Protein AF-A0A432R1R6-F1 (afdb_monomer_lite)

Structure (mmCIF, N/CA/C/O backbone):
data_AF-A0A432R1R6-F1
#
_entry.id   AF-A0A432R1R6-F1
#
loop_
_atom_site.group_PDB
_atom_site.id
_atom_site.type_symbol
_atom_site.label_atom_id
_atom_site.label_alt_id
_atom_site.label_comp_id
_atom_site.label_asym_id
_atom_site.label_entity_id
_atom_site.label_seq_id
_atom_site.p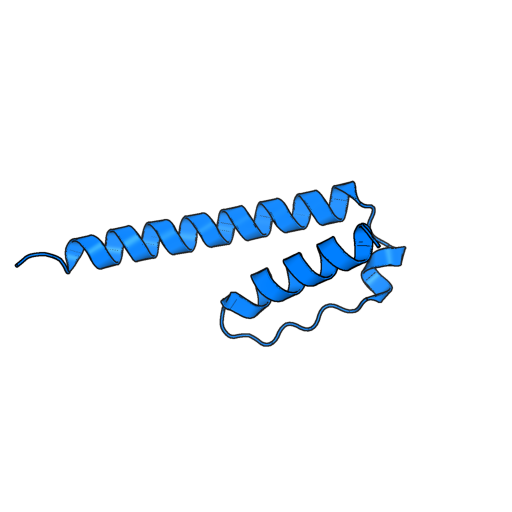dbx_PDB_ins_code
_atom_site.Cartn_x
_atom_site.Cartn_y
_atom_site.Cartn_z
_atom_site.occupancy
_atom_site.B_iso_or_equiv
_atom_site.auth_seq_id
_atom_site.auth_comp_id
_atom_site.auth_asym_id
_atom_site.auth_atom_id
_atom_site.pdbx_PDB_model_num
ATOM 1 N N . MET A 1 1 ? -12.218 9.610 2.593 1.00 60.50 1 MET A N 1
ATOM 2 C CA . MET A 1 1 ? -11.486 10.428 1.602 1.00 60.50 1 MET A CA 1
ATOM 3 C C . MET A 1 1 ? -9.990 10.155 1.693 1.00 60.50 1 MET A C 1
ATOM 5 O O . MET A 1 1 ? -9.550 9.264 0.991 1.00 60.50 1 MET A O 1
ATOM 9 N N . GLU A 1 2 ? -9.241 10.744 2.630 1.00 78.56 2 GLU A N 1
ATOM 10 C CA . GLU A 1 2 ? -7.760 10.654 2.645 1.00 78.56 2 GLU A CA 1
ATOM 11 C C . GLU A 1 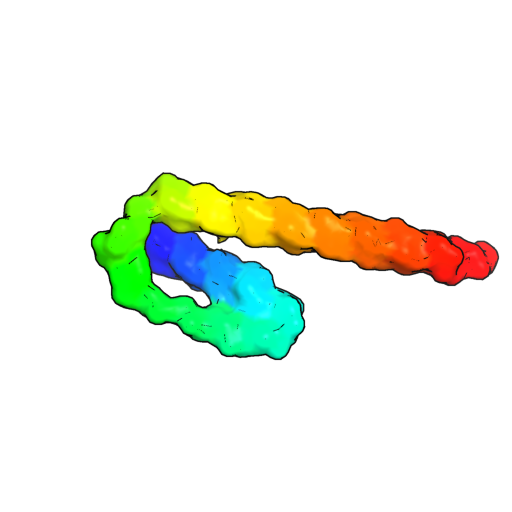2 ? -7.185 9.218 2.685 1.00 78.56 2 GLU A C 1
ATOM 13 O O . GLU A 1 2 ? -6.266 8.875 1.947 1.00 78.56 2 GLU A O 1
ATOM 18 N N . LYS A 1 3 ? -7.787 8.329 3.485 1.00 78.69 3 LYS A N 1
ATOM 19 C CA . LYS A 1 3 ? -7.418 6.906 3.549 1.00 78.69 3 LYS A CA 1
ATOM 20 C C . LYS A 1 3 ? -7.676 6.141 2.242 1.00 78.69 3 LYS A C 1
ATOM 22 O O . LYS A 1 3 ? -6.866 5.315 1.842 1.00 78.69 3 LYS A O 1
ATOM 27 N N . GLU A 1 4 ? -8.805 6.402 1.589 1.00 83.06 4 GLU A N 1
ATOM 28 C CA . GLU A 1 4 ? -9.199 5.713 0.351 1.00 83.06 4 GLU A CA 1
ATOM 29 C C . GLU A 1 4 ? -8.302 6.116 -0.821 1.00 83.06 4 GLU A C 1
ATOM 31 O O . GLU A 1 4 ? -7.949 5.278 -1.648 1.00 83.06 4 GLU A O 1
ATOM 36 N N . GLU A 1 5 ? -7.903 7.388 -0.868 1.00 84.81 5 GLU A N 1
ATOM 37 C CA . GLU A 1 5 ? -6.958 7.901 -1.861 1.00 84.81 5 GLU A CA 1
ATOM 38 C C . GLU A 1 5 ? -5.579 7.251 -1.707 1.00 84.81 5 GLU A C 1
ATOM 40 O O . GLU A 1 5 ? -4.982 6.835 -2.700 1.00 84.81 5 GLU A O 1
ATOM 45 N N . LEU A 1 6 ? -5.108 7.080 -0.466 1.00 86.56 6 LEU A N 1
ATOM 46 C CA . LEU A 1 6 ? -3.872 6.346 -0.189 1.00 86.56 6 LEU A CA 1
ATOM 47 C C . LEU A 1 6 ? -3.961 4.885 -0.635 1.00 86.56 6 LEU A C 1
ATOM 49 O O . LEU A 1 6 ? -3.039 4.400 -1.283 1.00 86.56 6 LEU A O 1
ATOM 53 N N . LEU A 1 7 ? -5.064 4.191 -0.339 1.00 85.94 7 LEU A N 1
ATOM 54 C CA . LEU A 1 7 ? -5.228 2.791 -0.738 1.00 85.94 7 LEU A CA 1
ATOM 55 C C . LEU A 1 7 ? -5.216 2.624 -2.263 1.00 85.94 7 LEU A C 1
ATOM 57 O O . LEU A 1 7 ? -4.553 1.722 -2.764 1.00 85.94 7 LEU A O 1
ATOM 61 N N . LYS A 1 8 ? -5.889 3.520 -2.998 1.00 84.81 8 LYS A N 1
ATOM 62 C CA . LYS A 1 8 ? -5.840 3.533 -4.468 1.00 84.81 8 LYS A CA 1
ATOM 63 C C . LYS A 1 8 ? -4.432 3.774 -5.001 1.00 84.81 8 LYS A C 1
ATOM 65 O O . LYS A 1 8 ? -4.006 3.068 -5.904 1.00 84.81 8 LYS A O 1
ATOM 70 N N . ALA A 1 9 ? -3.695 4.723 -4.426 1.00 85.38 9 ALA A N 1
ATOM 71 C CA . ALA A 1 9 ? -2.316 4.975 -4.839 1.00 85.38 9 ALA A CA 1
ATOM 72 C C . ALA A 1 9 ? -1.416 3.745 -4.609 1.00 85.38 9 ALA A C 1
ATOM 74 O O . ALA A 1 9 ? -0.591 3.414 -5.455 1.00 85.38 9 ALA A O 1
ATOM 75 N N . ILE A 1 10 ? -1.594 3.047 -3.483 1.00 86.00 10 ILE A N 1
ATOM 76 C CA . ILE A 1 10 ? -0.888 1.792 -3.174 1.00 86.00 10 ILE A CA 1
ATOM 77 C C . ILE A 1 10 ? -1.278 0.695 -4.180 1.00 86.00 10 ILE A C 1
ATOM 79 O O . ILE A 1 10 ? -0.409 -0.029 -4.656 1.00 86.00 10 ILE A O 1
ATOM 83 N N . GLU A 1 11 ? -2.560 0.590 -4.534 1.00 85.00 11 GLU A N 1
ATOM 84 C CA . GLU A 1 11 ? -3.076 -0.380 -5.511 1.00 85.00 11 GLU A CA 1
ATOM 85 C C . GLU A 1 11 ? -2.486 -0.167 -6.912 1.00 85.00 11 GLU A C 1
ATOM 87 O O . GLU A 1 11 ? -2.043 -1.125 -7.552 1.00 85.00 11 GLU A 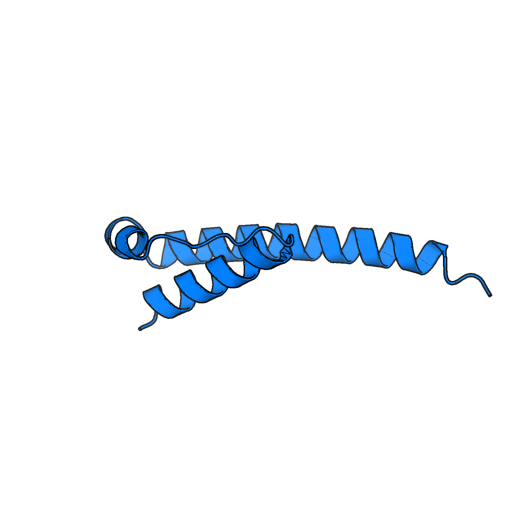O 1
ATOM 92 N N . GLU A 1 12 ? -2.400 1.086 -7.364 1.00 83.12 12 GLU A N 1
ATOM 93 C CA . GLU A 1 12 ? -1.757 1.430 -8.636 1.00 83.12 12 GLU A CA 1
ATOM 94 C C . GLU A 1 12 ? -0.252 1.128 -8.617 1.00 83.12 12 GLU A C 1
ATOM 96 O O . GLU A 1 12 ? 0.278 0.573 -9.581 1.00 83.12 12 GLU A O 1
ATOM 101 N N . LEU A 1 13 ? 0.438 1.431 -7.511 1.00 82.06 13 LEU A N 1
ATOM 102 C CA . LEU A 1 13 ? 1.866 1.132 -7.354 1.00 82.06 13 LEU A CA 1
ATOM 103 C C . LEU A 1 13 ? 2.154 -0.375 -7.367 1.00 82.06 13 LEU A C 1
ATOM 105 O O . LEU A 1 13 ? 3.168 -0.787 -7.924 1.00 82.06 13 LEU A O 1
ATOM 109 N N . LEU A 1 14 ? 1.277 -1.193 -6.780 1.00 78.88 14 LEU A N 1
ATOM 110 C CA . LEU A 1 14 ? 1.395 -2.655 -6.810 1.00 78.88 14 LEU A CA 1
ATOM 111 C C . LEU A 1 14 ? 1.066 -3.236 -8.188 1.00 78.88 14 LEU A C 1
ATOM 113 O O . LEU A 1 14 ? 1.711 -4.189 -8.622 1.00 78.88 14 LEU A O 1
ATOM 117 N N . SER A 1 15 ? 0.089 -2.653 -8.884 1.00 75.62 15 SER A N 1
ATOM 118 C CA . SER A 1 15 ? -0.324 -3.113 -10.215 1.00 75.62 15 SER A CA 1
ATOM 119 C C . SER A 1 15 ? 0.681 -2.768 -11.317 1.00 75.62 15 SER A C 1
ATOM 121 O O . SER A 1 15 ? 0.610 -3.324 -12.414 1.00 75.62 15 SER A O 1
ATOM 123 N N . PHE A 1 16 ? 1.649 -1.890 -11.038 1.00 66.81 16 PHE A N 1
ATOM 124 C CA . PHE A 1 16 ? 2.693 -1.519 -11.992 1.00 66.81 16 PHE A CA 1
ATOM 125 C C . PHE A 1 16 ? 3.558 -2.702 -12.456 1.00 66.81 16 PHE A C 1
ATOM 127 O O . PHE A 1 16 ? 3.989 -2.719 -13.606 1.00 66.81 16 PHE A O 1
ATOM 134 N N . ASP A 1 17 ? 3.757 -3.724 -11.618 1.00 62.16 17 ASP A N 1
ATOM 135 C CA . ASP A 1 17 ? 4.528 -4.928 -11.980 1.00 62.16 17 ASP A CA 1
ATOM 136 C C . ASP A 1 17 ? 3.782 -5.843 -12.984 1.00 62.16 17 ASP A C 1
ATOM 138 O O . ASP A 1 17 ? 4.231 -6.934 -13.323 1.00 62.16 17 ASP A O 1
ATOM 142 N N . GLY A 1 18 ? 2.610 -5.420 -13.477 1.00 60.81 18 GLY A N 1
ATOM 143 C CA . GLY A 1 18 ? 1.767 -6.202 -14.386 1.00 60.81 18 GLY A CA 1
ATOM 144 C C . GLY A 1 18 ? 0.946 -7.282 -13.680 1.00 60.81 18 GLY A C 1
ATOM 145 O O . GLY A 1 18 ? 0.237 -8.046 -14.338 1.00 60.81 18 GLY A O 1
ATOM 146 N N . ASN A 1 19 ? 1.013 -7.338 -12.349 1.00 63.06 19 ASN A N 1
ATOM 147 C CA . ASN A 1 19 ? 0.183 -8.203 -11.529 1.00 63.06 19 ASN A CA 1
ATOM 148 C C . ASN A 1 19 ? -1.041 -7.422 -11.042 1.00 63.06 19 ASN A C 1
ATOM 150 O O . ASN A 1 19 ? -0.901 -6.508 -10.234 1.00 63.06 19 ASN A O 1
ATOM 154 N N . ASP A 1 20 ? -2.232 -7.789 -11.519 1.00 60.81 20 ASP A N 1
ATOM 155 C CA . ASP A 1 20 ? -3.503 -7.176 -11.115 1.00 60.81 20 ASP A CA 1
ATOM 156 C C . ASP A 1 20 ? -3.715 -7.419 -9.612 1.00 60.81 20 ASP A C 1
ATOM 158 O O . ASP A 1 20 ? -4.104 -8.505 -9.171 1.00 60.81 20 ASP A O 1
ATOM 162 N N . THR A 1 21 ? -3.320 -6.438 -8.803 1.00 69.31 21 THR A N 1
ATOM 163 C CA . THR A 1 21 ? -3.255 -6.582 -7.351 1.00 69.31 21 THR A CA 1
ATOM 164 C C . THR A 1 21 ? -4.371 -5.755 -6.754 1.00 69.31 21 THR A C 1
ATOM 166 O O . THR A 1 21 ? -4.166 -4.609 -6.379 1.00 69.31 21 THR A O 1
ATOM 169 N N . THR A 1 22 ? -5.566 -6.338 -6.668 1.00 74.69 22 THR A N 1
ATOM 170 C CA . THR A 1 22 ? -6.706 -5.687 -6.014 1.00 74.69 22 THR A CA 1
ATOM 171 C C . THR A 1 22 ? -6.517 -5.687 -4.498 1.00 74.69 22 THR A C 1
ATOM 173 O O . THR A 1 22 ? -6.445 -6.749 -3.866 1.00 74.69 22 THR A O 1
ATOM 176 N N . ILE A 1 23 ? -6.470 -4.505 -3.888 1.00 77.38 23 ILE A N 1
ATOM 177 C CA . ILE A 1 23 ? -6.366 -4.361 -2.437 1.00 77.38 23 ILE A CA 1
ATOM 178 C C . ILE A 1 23 ? -7.769 -4.395 -1.834 1.00 77.38 23 ILE A C 1
ATOM 180 O O . ILE A 1 23 ? -8.680 -3.689 -2.258 1.00 77.38 23 ILE A O 1
ATOM 184 N N . ASN A 1 24 ? -7.961 -5.206 -0.793 1.00 79.94 24 ASN A N 1
ATOM 185 C CA . ASN A 1 24 ? -9.247 -5.255 -0.107 1.00 79.94 24 ASN A CA 1
ATOM 186 C C . ASN A 1 24 ? -9.494 -3.939 0.670 1.00 79.94 24 ASN A C 1
ATOM 188 O O . ASN A 1 24 ? -8.746 -3.636 1.599 1.00 79.94 24 ASN A O 1
ATOM 192 N N . PRO A 1 25 ? -10.562 -3.173 0.386 1.00 81.00 25 PRO A N 1
ATOM 193 C CA . PRO A 1 25 ? -10.822 -1.897 1.059 1.00 81.00 25 PRO A CA 1
ATOM 194 C C . PRO A 1 25 ? -11.046 -2.029 2.572 1.00 81.00 25 PRO A C 1
ATOM 196 O O . PRO A 1 25 ? -10.865 -1.054 3.298 1.00 81.00 25 PRO A O 1
ATOM 199 N N . ASN A 1 26 ? -11.360 -3.230 3.075 1.00 84.62 26 ASN A N 1
ATOM 200 C CA . ASN A 1 26 ? -11.466 -3.493 4.516 1.00 84.62 26 ASN A CA 1
ATOM 201 C C . ASN A 1 26 ? -10.147 -3.232 5.264 1.00 84.62 26 ASN A C 1
ATOM 203 O O . ASN A 1 26 ? -10.166 -2.969 6.462 1.00 84.62 26 ASN A O 1
ATOM 207 N N . TYR A 1 27 ? -8.999 -3.236 4.577 1.00 79.69 27 TYR A N 1
ATOM 208 C CA . TYR A 1 27 ? -7.714 -2.873 5.178 1.00 79.69 27 TYR A CA 1
ATOM 209 C C . TYR A 1 27 ? -7.714 -1.451 5.765 1.00 79.69 27 TYR A C 1
ATOM 211 O O . TYR A 1 27 ? -7.024 -1.200 6.750 1.00 79.69 27 TYR A O 1
ATOM 219 N N . LEU A 1 28 ? -8.549 -0.540 5.258 1.00 79.44 28 LEU A N 1
ATOM 220 C CA . LEU A 1 28 ? -8.680 0.823 5.786 1.00 79.44 28 LEU A CA 1
ATOM 221 C C . LEU A 1 28 ? -9.174 0.898 7.237 1.00 79.44 28 LEU A C 1
ATOM 223 O O . LEU A 1 28 ? -8.898 1.890 7.924 1.00 79.44 28 LEU A O 1
ATOM 227 N N . GLU A 1 29 ? -9.899 -0.124 7.696 1.00 85.06 29 GLU A N 1
ATOM 228 C CA . GLU A 1 29 ? -10.348 -0.233 9.088 1.00 85.06 29 GLU A CA 1
ATOM 229 C C . GLU A 1 29 ? -9.218 -0.663 10.026 1.00 85.06 29 GLU A C 1
ATOM 231 O O . GLU A 1 29 ? -9.217 -0.289 11.198 1.00 85.06 29 GLU A O 1
ATOM 236 N N . TYR A 1 30 ? -8.237 -1.401 9.506 1.00 85.00 30 TYR A N 1
ATOM 237 C CA . TYR A 1 30 ? -7.130 -1.946 10.290 1.00 85.00 30 TYR A CA 1
ATOM 238 C C . TYR A 1 30 ? -5.881 -1.063 10.252 1.00 85.00 30 TYR A C 1
ATOM 240 O O . TYR A 1 30 ? -5.148 -1.015 11.236 1.00 85.00 30 TYR A O 1
ATOM 248 N N . PHE A 1 31 ? -5.654 -0.337 9.156 1.00 85.88 31 PHE A N 1
ATOM 249 C CA . PHE A 1 31 ? -4.495 0.541 9.006 1.00 85.88 31 PHE A CA 1
ATOM 250 C C . PHE A 1 31 ? -4.819 1.994 9.342 1.00 85.88 31 PHE A C 1
ATOM 252 O O . PHE A 1 31 ? -5.872 2.539 8.989 1.00 85.88 31 PHE A O 1
ATOM 259 N N . THR A 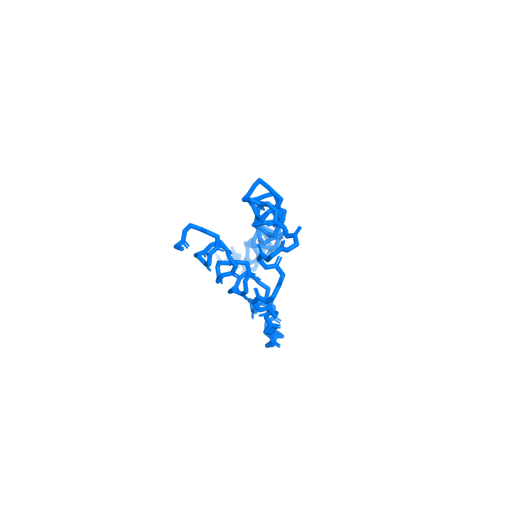1 32 ? -3.883 2.659 10.014 1.00 88.75 32 THR A N 1
ATOM 260 C CA . THR A 1 32 ? -3.925 4.110 10.212 1.00 88.75 32 THR A CA 1
ATOM 261 C C . THR A 1 32 ? -3.456 4.835 8.948 1.00 88.75 32 THR A C 1
ATOM 263 O O . THR A 1 32 ? -2.912 4.231 8.027 1.00 88.75 32 THR A O 1
ATOM 266 N N . ILE A 1 33 ? -3.696 6.148 8.879 1.00 87.94 33 ILE A N 1
ATOM 267 C CA . ILE A 1 33 ? -3.217 6.974 7.758 1.00 87.94 33 ILE A CA 1
ATOM 268 C C . ILE A 1 33 ? -1.688 6.913 7.666 1.00 87.94 33 ILE A C 1
ATOM 270 O O . ILE A 1 33 ? -1.155 6.745 6.577 1.00 87.94 33 ILE A O 1
ATOM 274 N N . GLU A 1 34 ? -1.004 6.978 8.809 1.00 87.19 34 GLU A N 1
ATOM 275 C CA . GLU A 1 34 ? 0.457 6.905 8.893 1.00 87.19 34 GLU A CA 1
ATOM 276 C C . GLU A 1 34 ? 0.993 5.565 8.375 1.00 87.19 34 GLU A C 1
ATOM 278 O O . GLU A 1 34 ? 1.949 5.543 7.607 1.00 87.19 34 GLU A O 1
ATOM 283 N N . GLU A 1 35 ? 0.344 4.447 8.719 1.00 88.25 35 GLU A N 1
ATOM 284 C CA . GLU A 1 35 ? 0.731 3.125 8.211 1.00 88.25 35 GLU A CA 1
ATOM 285 C C . GLU A 1 35 ? 0.562 3.043 6.687 1.00 88.25 35 GLU A C 1
ATOM 287 O O . GLU A 1 35 ? 1.469 2.603 5.983 1.00 88.25 35 GLU A O 1
ATOM 292 N N . LEU A 1 36 ? -0.570 3.526 6.159 1.00 86.88 36 LEU A N 1
ATOM 293 C CA . LEU A 1 36 ? -0.820 3.568 4.714 1.00 86.88 36 LEU A CA 1
ATOM 294 C C . LEU A 1 36 ? 0.191 4.467 3.988 1.00 86.88 36 LEU A C 1
ATOM 296 O O . LEU A 1 36 ? 0.683 4.098 2.922 1.00 86.88 36 LEU A O 1
ATOM 300 N N . GLN A 1 37 ? 0.545 5.617 4.565 1.00 88.12 37 GLN A N 1
ATOM 301 C CA . GLN A 1 37 ? 1.600 6.478 4.028 1.00 88.12 37 GLN A CA 1
ATOM 302 C C . GLN A 1 37 ? 2.952 5.767 4.020 1.00 88.12 37 GLN A C 1
ATOM 304 O O . GLN A 1 37 ? 3.636 5.775 2.998 1.00 88.12 37 GLN A O 1
ATOM 309 N N . SER A 1 38 ? 3.298 5.083 5.110 1.00 89.44 38 SER A N 1
ATOM 310 C CA . SER A 1 38 ? 4.560 4.358 5.209 1.00 89.44 38 SER A CA 1
ATOM 311 C C . SER A 1 38 ? 4.648 3.224 4.179 1.00 89.44 38 SER A C 1
ATOM 313 O O . SER A 1 38 ? 5.701 3.042 3.568 1.00 89.44 38 SER A O 1
ATOM 315 N N . ILE A 1 39 ? 3.544 2.504 3.933 1.00 86.12 39 ILE A N 1
ATOM 316 C CA . ILE A 1 39 ? 3.446 1.475 2.882 1.00 86.12 39 ILE A CA 1
ATOM 317 C C . ILE A 1 39 ? 3.620 2.103 1.495 1.00 86.12 39 ILE A C 1
ATOM 319 O O . ILE A 1 39 ? 4.400 1.597 0.685 1.00 86.12 39 ILE A O 1
ATOM 323 N N . LYS A 1 40 ? 2.928 3.218 1.223 1.00 87.50 40 LYS A N 1
ATOM 324 C CA . LYS A 1 40 ? 3.044 3.951 -0.044 1.00 87.50 40 LYS A CA 1
ATOM 325 C C . LYS A 1 40 ? 4.491 4.376 -0.310 1.00 87.50 40 LYS A C 1
ATOM 327 O O . LYS A 1 40 ? 5.001 4.122 -1.396 1.00 87.50 40 LYS A O 1
ATOM 332 N N . GLU A 1 41 ? 5.168 4.965 0.674 1.00 88.44 41 GLU A N 1
ATOM 333 C CA . GLU A 1 41 ? 6.561 5.407 0.533 1.00 88.44 41 GLU A CA 1
ATOM 334 C C . GLU A 1 41 ? 7.549 4.249 0.323 1.00 88.44 41 GLU A C 1
ATOM 336 O O . GLU A 1 41 ? 8.585 4.417 -0.323 1.00 88.44 41 GLU A O 1
ATOM 341 N N . GLU A 1 42 ? 7.291 3.079 0.909 1.00 87.62 42 GLU A N 1
ATOM 342 C CA . GLU A 1 42 ? 8.115 1.882 0.693 1.00 87.62 42 GLU A CA 1
ATOM 343 C C . GLU A 1 42 ? 7.954 1.380 -0.747 1.00 87.62 42 GLU A C 1
ATOM 345 O O . GLU A 1 42 ? 8.946 1.145 -1.439 1.00 87.62 42 GLU A O 1
ATOM 350 N N . LEU A 1 43 ? 6.712 1.326 -1.240 1.00 84.88 43 LEU A N 1
ATOM 351 C CA . LEU A 1 43 ? 6.421 0.970 -2.627 1.00 84.88 43 LEU A CA 1
ATOM 352 C C . LEU A 1 43 ? 7.037 1.961 -3.611 1.00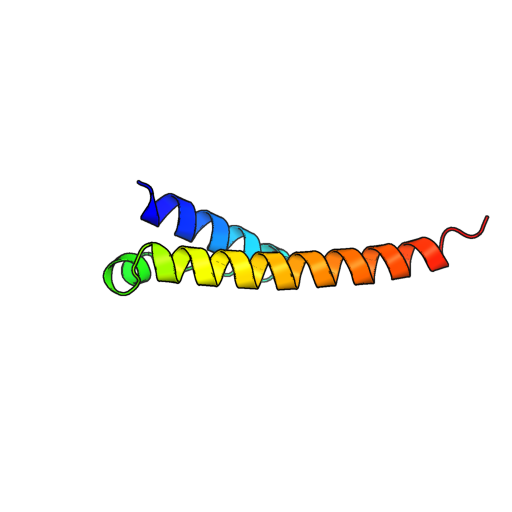 84.88 43 LEU A C 1
ATOM 354 O O . LEU A 1 43 ? 7.710 1.531 -4.540 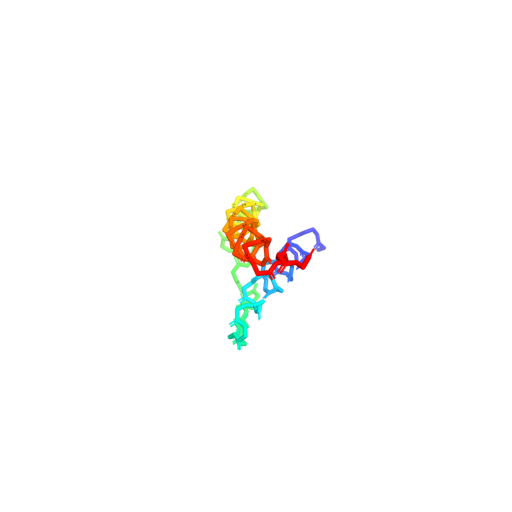1.00 84.88 43 LEU A O 1
ATOM 358 N N . GLU A 1 44 ? 6.888 3.267 -3.387 1.00 84.69 44 GLU A N 1
ATOM 359 C CA . GLU A 1 44 ? 7.519 4.294 -4.226 1.00 84.69 44 GLU A CA 1
ATOM 360 C C . GLU A 1 44 ? 9.043 4.160 -4.248 1.00 84.69 44 GLU A C 1
ATOM 362 O O . GLU A 1 44 ? 9.646 4.309 -5.308 1.00 84.69 44 GLU A O 1
ATOM 367 N N . ARG A 1 45 ? 9.678 3.817 -3.121 1.00 84.38 45 ARG A N 1
ATOM 368 C CA . ARG A 1 45 ? 11.126 3.560 -3.074 1.00 84.38 45 ARG A CA 1
ATOM 369 C C . ARG A 1 45 ? 11.529 2.333 -3.882 1.00 84.38 45 ARG A C 1
ATOM 371 O O . ARG A 1 45 ? 12.510 2.396 -4.621 1.00 84.38 45 ARG A O 1
ATOM 378 N N . LYS A 1 46 ? 10.789 1.226 -3.776 1.00 80.50 46 LYS A N 1
ATOM 379 C CA . LYS A 1 46 ? 11.037 0.037 -4.612 1.00 80.50 46 LYS A CA 1
ATOM 380 C C . LYS A 1 46 ? 10.877 0.356 -6.091 1.00 80.50 46 LYS A C 1
ATOM 382 O O . LYS A 1 46 ? 11.695 -0.062 -6.903 1.00 80.50 46 LYS A O 1
ATOM 387 N N . HIS A 1 47 ? 9.855 1.137 -6.406 1.00 76.88 47 HIS A N 1
ATOM 388 C CA . HIS A 1 47 ? 9.532 1.553 -7.755 1.00 76.88 47 HIS A CA 1
ATOM 389 C C . HIS A 1 47 ? 10.610 2.485 -8.332 1.00 76.88 47 HIS A C 1
ATOM 391 O O . HIS A 1 47 ? 11.061 2.275 -9.454 1.00 76.88 47 HIS A O 1
ATOM 397 N N . ALA A 1 48 ? 11.093 3.453 -7.549 1.00 76.19 48 ALA A N 1
ATOM 398 C CA . ALA A 1 48 ? 12.195 4.336 -7.922 1.00 76.19 48 ALA A CA 1
ATOM 399 C C . ALA A 1 48 ? 13.496 3.558 -8.163 1.00 76.19 48 ALA A C 1
ATOM 401 O O . ALA A 1 48 ? 14.115 3.750 -9.203 1.00 76.19 48 ALA A O 1
ATOM 402 N N . ASN A 1 49 ? 13.849 2.617 -7.278 1.00 74.69 49 ASN A N 1
ATOM 403 C CA . ASN A 1 49 ? 15.014 1.747 -7.475 1.00 74.69 49 ASN A CA 1
ATOM 404 C C . ASN A 1 49 ? 14.886 0.897 -8.748 1.00 74.69 49 ASN A C 1
ATOM 406 O O . ASN A 1 49 ? 15.847 0.788 -9.503 1.00 74.69 49 ASN A O 1
ATOM 410 N N . MET A 1 50 ? 13.698 0.344 -9.023 1.00 68.62 50 MET A N 1
ATOM 411 C CA . MET A 1 50 ? 13.431 -0.377 -10.272 1.00 68.62 50 MET A CA 1
ATOM 412 C C . MET A 1 50 ? 13.626 0.524 -11.488 1.00 68.62 50 MET A C 1
ATOM 414 O O . MET A 1 50 ? 14.276 0.123 -12.445 1.00 68.62 50 MET A O 1
ATOM 418 N N . VAL A 1 51 ? 13.070 1.738 -11.463 1.00 67.00 51 VAL A N 1
ATOM 419 C CA . VAL A 1 51 ? 13.194 2.691 -12.570 1.00 67.00 51 VAL A CA 1
ATOM 420 C C . VAL A 1 51 ? 14.644 3.123 -12.749 1.00 67.00 51 VAL A C 1
ATOM 422 O O . VAL A 1 51 ? 15.088 3.172 -13.888 1.00 67.00 51 VAL A O 1
ATOM 425 N N . GLU A 1 52 ? 15.390 3.398 -11.679 1.00 63.53 52 GLU A N 1
ATOM 426 C CA . GLU A 1 52 ? 16.813 3.749 -11.746 1.00 63.53 52 GLU A CA 1
ATOM 427 C C . GLU A 1 52 ? 17.654 2.599 -12.310 1.00 63.53 52 GLU A C 1
ATOM 429 O O . GLU A 1 52 ? 18.376 2.827 -13.280 1.00 63.53 52 GLU A O 1
ATOM 434 N N . GLU A 1 53 ? 17.488 1.361 -11.827 1.00 60.97 53 GLU A N 1
ATOM 435 C CA . GLU A 1 53 ? 18.150 0.183 -12.415 1.00 60.97 53 GLU A CA 1
ATOM 436 C C . GLU A 1 53 ? 17.791 0.021 -13.896 1.00 60.97 53 GLU A C 1
ATOM 438 O O . GLU A 1 53 ? 18.659 -0.221 -14.738 1.00 60.97 53 GLU A O 1
ATOM 443 N N . HIS A 1 54 ? 16.518 0.198 -14.248 1.00 59.28 54 HIS A N 1
ATOM 444 C CA . HIS A 1 54 ? 16.054 0.070 -15.625 1.00 59.28 54 HIS A CA 1
ATOM 445 C C . HIS A 1 54 ? 16.553 1.224 -16.512 1.00 59.28 54 HIS A C 1
ATOM 447 O O . HIS A 1 54 ? 16.794 1.028 -17.707 1.00 59.28 54 HIS A O 1
ATOM 453 N N . LEU A 1 55 ? 16.732 2.425 -15.955 1.00 62.06 55 LEU A N 1
ATOM 454 C CA . LEU A 1 55 ? 17.261 3.601 -16.641 1.00 62.06 55 LEU A CA 1
ATOM 455 C C . LEU A 1 55 ? 18.771 3.468 -16.856 1.00 62.06 55 LEU A C 1
ATOM 457 O O . LEU A 1 55 ? 19.241 3.729 -17.963 1.00 62.06 55 LEU A O 1
ATOM 461 N N . GLU A 1 56 ? 19.520 3.022 -15.846 1.00 63.00 56 GLU A N 1
ATOM 462 C CA . GLU A 1 56 ? 20.945 2.695 -15.961 1.00 63.00 56 GLU A CA 1
ATOM 463 C C . GLU A 1 56 ? 21.170 1.581 -16.988 1.00 63.00 56 GLU A C 1
ATOM 465 O O . GLU A 1 56 ? 22.015 1.718 -17.881 1.00 63.00 56 GLU A O 1
ATOM 470 N N . TRP A 1 57 ? 20.346 0.531 -16.946 1.00 61.72 57 TRP A N 1
ATOM 471 C CA . TRP A 1 57 ? 20.347 -0.532 -17.947 1.00 61.72 57 TRP A CA 1
ATOM 472 C C . TRP A 1 57 ? 20.088 0.030 -19.354 1.00 61.72 57 TRP A C 1
ATOM 474 O O . TRP A 1 57 ? 20.867 -0.222 -20.271 1.00 61.72 57 TRP A O 1
ATOM 484 N N . MET A 1 58 ? 19.077 0.888 -19.534 1.00 60.16 58 MET A N 1
ATOM 485 C CA . MET A 1 58 ? 18.772 1.542 -20.820 1.00 60.16 58 MET A CA 1
ATOM 486 C C . MET A 1 58 ? 19.893 2.475 -21.315 1.00 60.16 58 MET A C 1
ATOM 488 O O . MET A 1 58 ? 20.135 2.563 -22.523 1.00 60.16 58 MET A O 1
ATOM 492 N N . GLN A 1 59 ? 20.599 3.167 -20.416 1.00 64.31 59 GLN A N 1
ATOM 493 C CA . GLN A 1 59 ? 21.734 4.033 -20.764 1.00 64.31 59 GLN A CA 1
ATOM 494 C C . GLN A 1 59 ? 22.920 3.222 -21.309 1.00 64.31 59 GLN A C 1
ATOM 496 O O . GLN A 1 59 ? 23.588 3.688 -22.233 1.00 64.31 59 GLN A O 1
ATOM 501 N N . GLN A 1 60 ? 23.143 1.985 -20.840 1.00 60.88 60 GLN A N 1
ATOM 502 C CA . GLN A 1 60 ? 24.177 1.110 -21.414 1.00 60.88 60 GLN A CA 1
ATOM 503 C C . GLN A 1 60 ? 23.902 0.716 -22.876 1.00 60.88 60 GLN A C 1
ATOM 505 O O . GLN A 1 60 ? 24.854 0.483 -23.625 1.00 60.88 60 GLN A O 1
ATOM 510 N N . PHE A 1 61 ? 22.634 0.686 -23.302 1.00 61.62 61 PHE A N 1
ATOM 511 C CA . PHE A 1 61 ? 22.245 0.420 -24.694 1.00 61.62 61 PHE A CA 1
ATOM 512 C C . PHE A 1 61 ? 22.168 1.683 -25.565 1.00 61.62 61 PHE A C 1
ATOM 514 O O . PHE A 1 61 ? 22.243 1.582 -26.789 1.00 61.62 61 PHE A O 1
ATOM 521 N N . LYS A 1 62 ? 22.111 2.885 -24.974 1.00 58.41 62 LYS A N 1
ATOM 522 C CA . LYS A 1 62 ? 22.320 4.163 -25.683 1.00 58.41 62 LYS A CA 1
ATOM 523 C C . LYS A 1 62 ? 23.816 4.439 -25.902 1.00 58.41 62 LYS A C 1
ATOM 525 O O . LYS A 1 62 ? 24.347 5.479 -25.526 1.00 58.41 62 LYS A O 1
ATOM 530 N N . LYS A 1 63 ? 24.505 3.513 -26.567 1.00 52.41 63 LYS A N 1
ATOM 531 C CA . LYS A 1 63 ? 25.737 3.821 -27.302 1.00 52.41 63 LYS A CA 1
ATOM 532 C C . LYS A 1 63 ? 25.434 3.744 -28.793 1.00 52.41 63 LYS A C 1
ATOM 534 O O . LYS A 1 63 ? 25.472 2.665 -29.379 1.00 52.41 63 LYS A O 1
ATOM 539 N N . VAL A 1 64 ? 25.137 4.904 -29.374 1.00 47.12 64 VAL A N 1
ATOM 540 C CA . VAL A 1 64 ? 25.340 5.210 -30.797 1.00 47.12 64 VAL A CA 1
ATOM 541 C C . VAL A 1 64 ? 26.232 6.435 -30.858 1.00 47.12 64 VAL A C 1
ATOM 543 O O . VAL A 1 64 ? 25.939 7.385 -30.098 1.00 47.12 64 VAL A O 1
#

Radius of gyration: 15.18 Å; chains: 1; bounding box: 37×19×41 Å

Secondary structure (DSSP, 8-state):
-HHHHHHHHHHHHHHTTS---PPPTTHHHHS-HHHHHHHHHHHHHHHHHHHHHHHHHHHHH---

pLDDT: mean 75.85, std 11.23, range [47.12, 89.44]

Sequence (64 aa):
MEKEELLKAIEELLSFDGNDTTINPNYLEYFTIEELQSIKEELERKHANMVEEHLEWMQQFKKV

Foldseek 3Di:
DLLVVLQVLLQVLVCVVVDNDDDDPCVSVVDDSVRSVVSNVVSVVVVVVVVVVVVVVVVVVPDD